Protein AF-A0A9W8GMB5-F1 (afdb_monomer_lite)

Organism: NCBI:txid1052879

Structure (mmCIF, N/CA/C/O backbone):
data_AF-A0A9W8GMB5-F1
#
_entry.id   AF-A0A9W8GMB5-F1
#
loop_
_atom_site.group_PDB
_atom_site.id
_atom_site.type_symbol
_atom_site.label_atom_id
_atom_site.label_alt_id
_atom_site.label_comp_id
_atom_site.label_asym_id
_atom_site.label_entity_id
_atom_site.label_seq_id
_atom_site.pdbx_PDB_ins_code
_atom_site.Cartn_x
_atom_site.Cartn_y
_atom_site.Cartn_z
_atom_site.occupancy
_atom_site.B_iso_or_equiv
_atom_site.auth_seq_id
_atom_site.auth_comp_id
_atom_site.auth_asym_id
_atom_site.auth_atom_id
_atom_site.pdbx_PDB_model_num
ATOM 1 N N . ARG A 1 1 ? 11.362 -24.900 -1.972 1.00 42.19 1 ARG A N 1
ATOM 2 C CA . ARG A 1 1 ? 11.125 -23.440 -2.061 1.00 42.19 1 ARG A CA 1
ATOM 3 C C . ARG A 1 1 ? 10.690 -23.141 -3.484 1.00 42.19 1 ARG A C 1
ATOM 5 O O . ARG A 1 1 ? 11.523 -23.221 -4.375 1.00 42.19 1 ARG A O 1
ATOM 12 N N . THR A 1 2 ? 9.409 -22.892 -3.719 1.00 46.19 2 THR A N 1
ATOM 13 C CA . THR A 1 2 ? 8.937 -22.374 -5.008 1.00 46.19 2 THR A CA 1
ATOM 14 C C . THR A 1 2 ? 9.471 -20.951 -5.127 1.00 46.19 2 THR A C 1
ATOM 16 O O . THR A 1 2 ? 9.285 -20.156 -4.207 1.00 46.19 2 THR A O 1
ATOM 19 N N . SER A 1 3 ? 10.231 -20.651 -6.178 1.00 58.41 3 SER A N 1
ATOM 20 C CA . SER A 1 3 ? 10.704 -19.286 -6.412 1.00 58.41 3 SER A CA 1
ATOM 21 C C . SER A 1 3 ? 9.488 -18.401 -6.682 1.00 58.41 3 SER A C 1
ATOM 23 O O . SER A 1 3 ? 8.784 -18.632 -7.658 1.00 58.41 3 SER A O 1
ATOM 25 N N . ALA A 1 4 ? 9.227 -17.421 -5.815 1.00 83.06 4 ALA A N 1
ATOM 26 C CA . ALA A 1 4 ? 8.168 -16.427 -6.019 1.00 83.06 4 ALA A CA 1
ATOM 27 C C . ALA A 1 4 ? 8.549 -15.366 -7.073 1.00 83.06 4 ALA A C 1
ATOM 29 O O . ALA A 1 4 ? 7.726 -14.537 -7.446 1.00 83.06 4 ALA A O 1
ATOM 30 N N . LEU A 1 5 ? 9.800 -15.384 -7.548 1.00 92.75 5 LEU A N 1
ATOM 31 C CA . LEU A 1 5 ? 10.292 -14.464 -8.563 1.00 92.75 5 LEU A CA 1
ATOM 32 C C . LEU A 1 5 ? 9.797 -14.880 -9.951 1.00 92.75 5 LEU A C 1
ATOM 34 O O . LEU A 1 5 ? 10.099 -15.980 -10.418 1.00 92.75 5 LEU A O 1
ATOM 38 N N . ILE A 1 6 ? 9.108 -13.962 -10.623 1.00 94.62 6 ILE A N 1
ATOM 39 C CA . ILE A 1 6 ? 8.650 -14.106 -12.005 1.00 94.62 6 ILE A CA 1
ATOM 40 C C . ILE A 1 6 ? 9.376 -13.056 -12.843 1.00 94.62 6 ILE A C 1
ATOM 42 O O . ILE A 1 6 ? 9.345 -11.869 -12.527 1.00 94.62 6 ILE A O 1
ATOM 46 N N . VAL A 1 7 ? 10.040 -13.492 -13.914 1.00 94.75 7 VAL A N 1
ATOM 47 C CA . VAL A 1 7 ? 10.834 -12.622 -14.792 1.00 94.75 7 VAL A CA 1
ATOM 48 C C . VAL A 1 7 ? 10.324 -12.734 -16.222 1.00 94.75 7 VAL A C 1
ATOM 50 O O . VAL A 1 7 ? 9.969 -13.813 -16.689 1.00 94.75 7 VAL A O 1
ATOM 53 N N . GLY A 1 8 ? 10.328 -11.607 -16.932 1.00 94.19 8 GLY A N 1
ATOM 54 C CA . GLY A 1 8 ? 9.895 -11.514 -18.323 1.00 94.19 8 GLY A CA 1
ATOM 55 C C . GLY A 1 8 ? 8.438 -11.075 -18.446 1.00 94.19 8 GLY A C 1
ATOM 56 O O . GLY A 1 8 ? 7.542 -11.633 -17.817 1.00 94.19 8 GLY A O 1
ATOM 57 N N . ARG A 1 9 ? 8.197 -10.072 -19.301 1.00 92.00 9 ARG A N 1
ATOM 58 C CA . ARG A 1 9 ? 6.894 -9.400 -19.453 1.00 92.00 9 ARG A CA 1
ATOM 59 C C . ARG A 1 9 ? 5.724 -10.378 -19.599 1.00 92.00 9 ARG A C 1
ATOM 61 O O . ARG A 1 9 ? 4.731 -10.227 -18.899 1.00 92.00 9 ARG A O 1
ATOM 68 N N . ASN A 1 10 ? 5.837 -11.362 -20.490 1.00 95.69 10 ASN A N 1
ATOM 69 C CA . ASN A 1 10 ? 4.731 -12.281 -20.777 1.00 95.69 10 ASN A CA 1
ATOM 70 C C . ASN A 1 10 ? 4.393 -13.163 -19.569 1.00 95.69 10 ASN A C 1
ATOM 72 O O . ASN A 1 10 ? 3.220 -13.308 -19.240 1.00 95.69 10 ASN A O 1
ATOM 76 N N . ALA A 1 11 ? 5.409 -13.690 -18.879 1.00 95.88 11 ALA A N 1
ATOM 77 C CA . ALA A 1 11 ? 5.214 -14.499 -17.680 1.00 95.88 11 ALA A CA 1
ATOM 78 C C . ALA A 1 11 ? 4.607 -13.674 -16.535 1.00 95.88 11 ALA A C 1
ATOM 80 O O . ALA A 1 11 ? 3.704 -14.147 -15.851 1.00 95.88 11 ALA A O 1
ATOM 81 N N . ILE A 1 12 ? 5.049 -12.421 -16.371 1.00 95.94 12 ILE A N 1
ATOM 82 C CA . ILE A 1 12 ? 4.504 -11.490 -15.372 1.00 95.94 12 ILE A CA 1
ATOM 83 C C . ILE A 1 12 ? 3.023 -11.207 -15.648 1.00 95.94 12 ILE A C 1
ATOM 85 O O . ILE A 1 12 ? 2.191 -11.371 -14.761 1.00 95.94 12 ILE A O 1
ATOM 89 N N . VAL A 1 13 ? 2.672 -10.827 -16.882 1.00 95.00 13 VAL A N 1
ATOM 90 C CA . VAL A 1 13 ? 1.275 -10.550 -17.262 1.00 95.00 13 VAL A CA 1
ATOM 91 C C . VAL A 1 13 ? 0.407 -11.794 -17.086 1.00 95.00 13 VAL A C 1
ATOM 93 O O . VAL A 1 13 ? -0.692 -11.704 -16.541 1.00 95.00 13 VAL A O 1
ATOM 96 N N . GLN A 1 14 ? 0.901 -12.966 -17.488 1.00 96.00 14 GLN A N 1
ATOM 97 C CA . GLN A 1 14 ? 0.185 -14.225 -17.304 1.00 96.00 14 GLN A CA 1
ATOM 98 C C . GLN A 1 14 ? -0.057 -14.533 -15.821 1.00 96.00 14 GLN A C 1
ATOM 100 O O . GLN A 1 14 ? -1.161 -14.917 -15.456 1.00 96.00 14 GLN A O 1
ATOM 105 N N . ALA A 1 15 ? 0.937 -14.335 -14.957 1.00 94.31 15 ALA A N 1
ATOM 106 C CA . ALA A 1 15 ? 0.777 -14.572 -13.528 1.00 94.31 15 ALA A CA 1
ATOM 107 C C . ALA A 1 15 ? -0.214 -13.590 -12.884 1.00 94.31 15 ALA A C 1
ATOM 109 O O . ALA A 1 15 ? -1.086 -14.010 -12.131 1.00 94.31 15 ALA A O 1
ATOM 110 N N . ILE A 1 16 ? -0.133 -12.296 -13.215 1.00 94.19 16 ILE A N 1
ATOM 111 C CA . ILE A 1 16 ? -1.052 -11.275 -12.686 1.00 94.19 16 ILE A CA 1
ATOM 112 C C . ILE A 1 16 ? -2.491 -11.544 -13.139 1.00 94.19 16 ILE A C 1
ATOM 114 O O . ILE A 1 16 ? -3.415 -11.421 -12.344 1.00 94.19 16 ILE A O 1
ATOM 118 N N . THR A 1 17 ? -2.693 -11.942 -14.397 1.00 95.44 17 THR A N 1
ATOM 119 C CA . THR A 1 17 ? -4.035 -12.235 -14.937 1.00 95.44 17 THR A CA 1
ATOM 120 C C . THR A 1 17 ? -4.666 -13.508 -14.369 1.00 95.44 17 THR A C 1
ATOM 122 O O . THR A 1 17 ? -5.870 -13.693 -14.515 1.00 95.4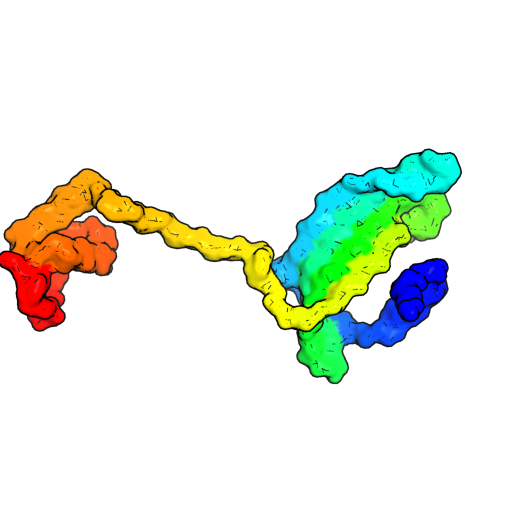4 17 THR A O 1
ATOM 125 N N . GLN A 1 18 ? -3.886 -14.368 -13.707 1.00 94.88 18 GLN A N 1
ATOM 126 C CA . GLN A 1 18 ? -4.390 -15.534 -12.975 1.00 94.88 18 GLN A CA 1
ATOM 127 C C . GLN A 1 18 ? -4.830 -15.211 -11.540 1.00 94.88 18 GLN A C 1
ATOM 129 O O . GLN A 1 18 ? -5.470 -16.052 -10.909 1.00 94.88 18 GLN A O 1
ATOM 134 N N . LEU A 1 19 ? -4.489 -14.032 -11.008 1.00 93.31 19 LEU A N 1
ATOM 135 C CA . LEU A 1 19 ? -4.941 -13.618 -9.681 1.00 93.31 19 LEU A CA 1
ATOM 136 C C . LEU A 1 19 ? -6.460 -13.361 -9.681 1.00 93.31 19 LEU A C 1
ATOM 138 O O . LEU A 1 19 ? -7.017 -12.973 -10.714 1.00 93.31 19 LEU A O 1
ATOM 142 N N . PRO A 1 20 ? -7.144 -13.544 -8.534 1.00 95.56 20 PRO A N 1
ATOM 143 C CA . PRO A 1 20 ? -8.549 -13.180 -8.397 1.00 95.56 20 PRO A CA 1
ATOM 144 C C . PRO A 1 20 ? -8.808 -11.722 -8.787 1.00 95.56 20 PRO A C 1
ATOM 146 O O . PRO A 1 20 ? -7.965 -10.846 -8.597 1.00 95.56 20 PRO A O 1
ATOM 149 N N . ALA A 1 21 ? -10.003 -11.449 -9.313 1.00 96.25 21 ALA A N 1
ATOM 150 C CA . ALA A 1 21 ? -10.415 -10.080 -9.593 1.00 96.25 21 ALA A CA 1
ATOM 151 C C . ALA A 1 21 ? -10.512 -9.277 -8.285 1.00 96.25 21 ALA A C 1
ATOM 153 O O . ALA A 1 21 ? -11.115 -9.737 -7.316 1.00 96.25 21 ALA A O 1
ATOM 154 N N . THR A 1 22 ? -9.964 -8.062 -8.284 1.00 96.94 22 THR A N 1
ATOM 155 C CA . THR A 1 22 ? -9.913 -7.191 -7.099 1.00 96.94 22 THR A CA 1
ATOM 156 C C . THR A 1 22 ? -10.553 -5.834 -7.370 1.00 96.94 22 THR A C 1
ATOM 158 O O . THR A 1 22 ? -10.377 -5.281 -8.457 1.00 96.94 22 THR A O 1
ATOM 161 N N . GLN A 1 23 ? -11.189 -5.240 -6.365 1.00 97.38 23 GLN A N 1
ATOM 162 C CA . GLN A 1 23 ? -11.655 -3.857 -6.375 1.00 97.38 23 GLN A CA 1
ATOM 163 C C . GLN A 1 23 ? -10.961 -3.071 -5.259 1.00 97.38 23 GLN A C 1
ATOM 165 O O . GLN A 1 23 ? -11.092 -3.384 -4.079 1.00 97.38 23 GLN A O 1
ATOM 170 N N . HIS A 1 24 ? -10.210 -2.042 -5.644 1.00 97.06 24 HIS A N 1
ATOM 171 C CA . HIS A 1 24 ? -9.515 -1.161 -4.708 1.00 97.06 24 HIS A CA 1
ATOM 172 C C . HIS A 1 24 ? -10.392 0.070 -4.417 1.00 97.06 24 HIS A C 1
ATOM 174 O O . HIS A 1 24 ? -10.944 0.637 -5.367 1.00 97.06 24 HIS A O 1
ATOM 180 N N . PRO A 1 25 ? -10.517 0.519 -3.156 1.00 95.81 25 PRO A N 1
ATOM 181 C CA . PRO A 1 25 ? -11.366 1.649 -2.776 1.00 95.81 25 PRO A CA 1
ATOM 182 C C . PRO A 1 25 ? -10.689 2.998 -3.076 1.00 95.81 25 PRO A C 1
ATOM 184 O O . PRO A 1 25 ? -10.504 3.824 -2.192 1.00 95.81 25 PRO A O 1
ATOM 187 N N . VAL A 1 26 ? -10.298 3.237 -4.331 1.00 94.50 26 VAL A N 1
ATOM 188 C CA . VAL A 1 26 ? -9.497 4.409 -4.753 1.00 94.50 26 VAL A CA 1
ATOM 189 C C . VAL A 1 26 ? -10.186 5.762 -4.532 1.00 94.50 26 VAL A C 1
ATOM 191 O O . VAL A 1 26 ? -9.543 6.802 -4.627 1.00 94.50 26 VAL A O 1
ATOM 194 N N . GLN A 1 27 ? -11.489 5.762 -4.249 1.00 94.25 27 GLN A N 1
ATOM 195 C CA . GLN A 1 27 ? -12.255 6.955 -3.882 1.00 94.25 27 GLN A CA 1
ATOM 196 C C . GLN A 1 27 ? -12.037 7.369 -2.417 1.00 94.25 27 GLN A C 1
ATOM 198 O O . GLN A 1 27 ? -12.352 8.499 -2.057 1.00 94.25 27 GLN A O 1
ATOM 203 N N . ASP A 1 28 ? -11.509 6.471 -1.584 1.00 93.00 28 ASP A N 1
ATOM 204 C CA . ASP A 1 28 ? -11.252 6.685 -0.163 1.00 93.00 28 ASP A CA 1
ATOM 205 C C . ASP A 1 28 ? -9.741 6.662 0.099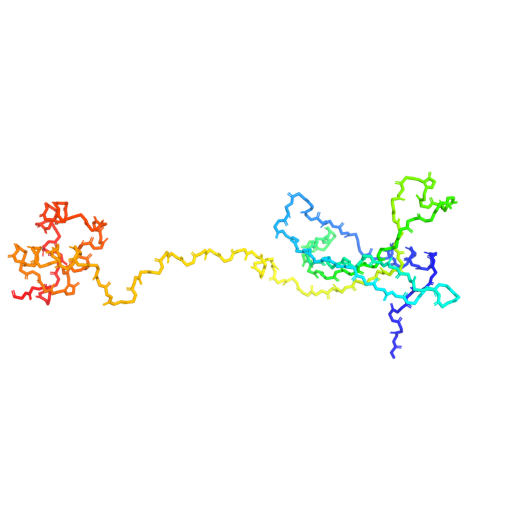 1.00 93.00 28 ASP A C 1
ATOM 207 O O . ASP A 1 28 ? -9.128 5.619 0.336 1.00 93.00 28 ASP A O 1
ATOM 211 N N . ALA A 1 29 ? -9.128 7.845 0.038 1.00 90.94 29 ALA A N 1
ATOM 212 C CA . ALA A 1 29 ? -7.688 8.001 0.219 1.00 90.94 29 ALA A CA 1
ATOM 213 C C . ALA A 1 29 ? -7.203 7.559 1.610 1.00 90.94 29 ALA A C 1
ATOM 215 O O . ALA A 1 29 ? -6.038 7.202 1.751 1.00 90.94 29 ALA A O 1
ATOM 216 N N . GLN A 1 30 ? -8.074 7.534 2.627 1.00 91.38 30 GLN A N 1
ATOM 217 C CA . GLN A 1 30 ? -7.697 7.126 3.984 1.00 91.38 30 GLN A CA 1
ATOM 218 C C . GLN A 1 30 ? -7.351 5.634 4.072 1.00 91.38 30 GLN A C 1
ATOM 220 O O . GLN A 1 30 ? -6.649 5.216 4.992 1.00 91.38 30 GLN A O 1
ATOM 225 N N . ARG A 1 31 ? -7.797 4.831 3.100 1.00 93.62 31 ARG A N 1
ATOM 226 C CA . ARG A 1 31 ? -7.531 3.387 3.025 1.00 93.62 31 ARG A CA 1
ATOM 227 C C . ARG A 1 31 ? -6.172 3.035 2.438 1.00 93.62 31 ARG A C 1
ATOM 229 O O . ARG A 1 31 ? -5.857 1.852 2.321 1.00 93.62 31 ARG A O 1
ATOM 236 N N . PHE A 1 32 ? -5.373 4.037 2.088 1.00 95.56 32 PHE A N 1
ATOM 237 C CA . PHE A 1 32 ? -4.028 3.845 1.578 1.00 95.56 32 PHE A CA 1
ATOM 238 C C . PHE A 1 32 ? -3.022 4.656 2.388 1.00 95.56 32 PHE A C 1
ATOM 240 O O . PHE A 1 32 ? -3.291 5.788 2.781 1.00 95.56 32 PHE A O 1
ATOM 247 N N . SER A 1 33 ? -1.840 4.082 2.583 1.00 95.69 33 SER A N 1
ATOM 248 C CA . SER A 1 33 ? -0.643 4.809 2.996 1.00 95.69 33 SER A CA 1
ATOM 249 C C . SER A 1 33 ? 0.423 4.654 1.921 1.00 95.69 33 SER A C 1
ATOM 251 O O . SER A 1 33 ? 0.559 3.580 1.325 1.00 95.69 33 SER A O 1
ATOM 253 N N . PHE A 1 34 ? 1.159 5.730 1.667 1.00 95.75 34 PHE A N 1
ATOM 254 C CA . PHE A 1 34 ? 2.176 5.796 0.628 1.00 95.75 34 PHE A CA 1
ATOM 255 C C . PHE A 1 34 ? 3.487 6.290 1.218 1.00 95.75 34 PHE A C 1
ATOM 257 O O . PHE A 1 34 ? 3.532 7.373 1.797 1.00 95.75 34 PHE A O 1
ATOM 264 N N . ASP A 1 35 ? 4.556 5.547 0.962 1.00 96.81 35 ASP A N 1
ATOM 265 C CA . ASP A 1 35 ? 5.923 5.987 1.208 1.00 96.81 35 ASP A CA 1
ATOM 266 C C . ASP A 1 35 ? 6.683 5.991 -0.114 1.00 96.81 35 ASP A C 1
ATOM 268 O O . ASP A 1 35 ? 6.573 5.059 -0.916 1.00 96.81 35 ASP A O 1
ATOM 272 N N . ALA A 1 36 ? 7.454 7.047 -0.362 1.00 97.12 36 ALA A N 1
ATOM 273 C CA . ALA A 1 36 ? 8.229 7.166 -1.586 1.00 97.12 36 ALA A CA 1
ATOM 274 C C . ALA A 1 36 ? 9.599 7.788 -1.327 1.00 97.12 36 ALA A C 1
ATOM 276 O O . ALA A 1 36 ? 9.721 8.800 -0.639 1.00 97.12 36 ALA A O 1
ATOM 277 N N . TRP A 1 37 ? 10.633 7.196 -1.917 1.00 97.75 37 TRP A N 1
ATOM 278 C CA . TRP A 1 37 ? 11.996 7.719 -1.869 1.00 97.75 37 TRP A CA 1
ATOM 279 C C . TRP A 1 37 ? 12.766 7.346 -3.134 1.00 97.75 37 TRP A C 1
ATOM 281 O O . TRP A 1 37 ? 12.359 6.477 -3.904 1.00 97.75 37 TRP A O 1
ATOM 291 N N . GLN A 1 38 ? 13.891 8.016 -3.369 1.00 96.75 38 GLN A N 1
ATOM 292 C CA . GLN A 1 38 ? 14.793 7.683 -4.468 1.00 96.75 38 GLN A CA 1
ATOM 293 C C . GLN A 1 38 ? 15.880 6.723 -3.989 1.00 96.75 38 GLN A C 1
ATOM 295 O O . GLN A 1 38 ? 16.395 6.860 -2.879 1.00 96.75 38 GLN A O 1
ATOM 300 N N . ALA A 1 39 ? 16.245 5.767 -4.835 1.00 94.75 39 ALA A N 1
ATOM 301 C CA . ALA A 1 39 ? 17.356 4.857 -4.598 1.00 94.75 39 ALA A CA 1
ATOM 302 C C . ALA A 1 39 ? 18.170 4.670 -5.881 1.00 94.75 39 ALA A C 1
ATOM 304 O O . ALA A 1 39 ? 17.626 4.721 -6.986 1.00 94.75 39 ALA A O 1
ATOM 305 N N . GLU A 1 40 ? 19.468 4.423 -5.738 1.00 93.69 40 GLU A N 1
ATOM 306 C CA . GLU A 1 40 ? 20.303 3.957 -6.842 1.00 93.69 40 GLU A CA 1
ATOM 307 C C . GLU A 1 40 ? 20.328 2.430 -6.848 1.00 93.69 40 GLU A C 1
ATOM 309 O O . GLU A 1 40 ? 20.610 1.792 -5.833 1.00 93.69 40 GLU A O 1
ATOM 314 N N . VAL A 1 41 ? 20.028 1.838 -8.000 1.00 88.12 41 VAL A N 1
ATOM 315 C CA . VAL A 1 41 ? 20.129 0.395 -8.226 1.00 88.12 41 VAL A CA 1
ATOM 316 C C . VAL A 1 41 ? 21.159 0.109 -9.318 1.00 88.12 41 VAL A C 1
ATOM 318 O O . VAL A 1 41 ? 21.405 0.967 -10.170 1.00 88.12 41 VAL A O 1
ATOM 321 N N . PRO A 1 42 ? 21.769 -1.089 -9.340 1.00 86.94 42 PRO A N 1
ATOM 322 C CA . PRO A 1 42 ? 22.642 -1.480 -10.440 1.00 86.94 42 PRO A CA 1
ATOM 323 C C . PRO A 1 42 ? 21.885 -1.424 -11.774 1.00 86.94 42 PRO A C 1
ATOM 325 O O . PRO A 1 42 ? 20.905 -2.144 -11.968 1.00 86.94 42 PRO A O 1
ATOM 328 N N . GLY A 1 43 ? 22.324 -0.558 -12.685 1.00 81.50 43 GLY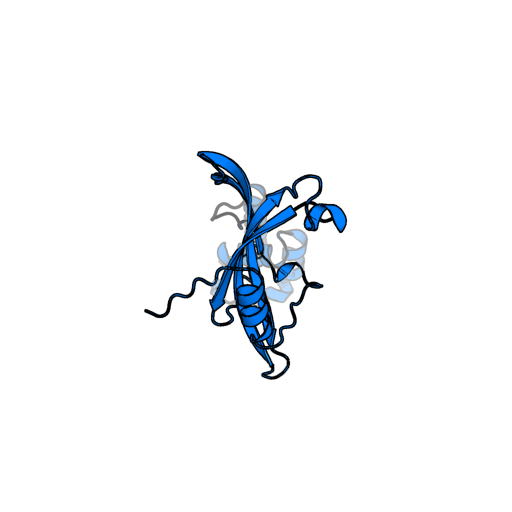 A N 1
ATOM 329 C CA . GLY A 1 43 ? 21.792 -0.478 -14.041 1.00 81.50 43 GLY A CA 1
ATOM 330 C C . GLY A 1 43 ? 22.611 -1.297 -15.039 1.00 81.50 43 GLY A C 1
ATOM 331 O O . GLY A 1 43 ? 23.480 -2.101 -14.687 1.00 81.50 43 GLY A O 1
ATOM 332 N N . ALA A 1 44 ? 22.319 -1.104 -16.325 1.00 79.56 44 ALA A N 1
ATOM 333 C CA . ALA A 1 44 ? 23.028 -1.793 -17.396 1.00 79.56 44 ALA A CA 1
ATOM 334 C C . ALA A 1 44 ? 24.502 -1.360 -17.449 1.00 79.56 44 ALA A C 1
ATOM 336 O O . ALA A 1 44 ? 24.829 -0.189 -17.269 1.00 79.56 44 ALA A O 1
ATOM 337 N N . HIS A 1 45 ? 25.393 -2.315 -17.725 1.00 82.75 45 HIS A N 1
ATOM 338 C CA . HIS A 1 45 ? 26.829 -2.063 -17.907 1.00 82.75 45 HIS A CA 1
ATOM 339 C C . HIS A 1 45 ? 27.521 -1.374 -16.715 1.00 82.75 45 HIS A C 1
ATOM 341 O O . HIS A 1 45 ? 28.527 -0.694 -16.895 1.00 82.75 45 HIS A O 1
ATOM 347 N N . GLY A 1 46 ? 26.998 -1.555 -15.497 1.00 81.88 46 GLY A N 1
ATOM 348 C CA . GLY A 1 46 ? 27.580 -0.979 -14.282 1.00 81.88 46 GLY A CA 1
ATOM 349 C C . GLY A 1 46 ? 27.282 0.508 -14.081 1.00 81.88 46 GLY A C 1
ATOM 350 O O . GLY A 1 46 ? 27.810 1.100 -13.145 1.00 81.88 46 GLY A O 1
ATOM 351 N N . VAL A 1 47 ? 26.433 1.109 -14.919 1.00 85.25 47 VAL A N 1
ATOM 352 C CA . VAL A 1 47 ? 25.945 2.476 -14.714 1.00 85.25 47 VAL A CA 1
ATOM 353 C C . VAL A 1 47 ? 24.819 2.434 -13.675 1.00 85.25 47 VAL A C 1
ATOM 355 O O . VAL A 1 47 ? 23.849 1.707 -13.895 1.00 85.25 47 VAL A O 1
ATOM 358 N N . PRO A 1 48 ? 24.912 3.165 -12.551 1.00 88.56 48 PRO A N 1
ATOM 359 C CA . PRO A 1 48 ? 23.821 3.252 -11.586 1.00 88.56 48 PRO A CA 1
ATOM 360 C C . PRO A 1 48 ? 22.556 3.814 -12.240 1.00 88.56 48 PRO A C 1
ATOM 362 O O . PRO A 1 48 ? 22.613 4.761 -13.025 1.00 88.56 48 PRO A O 1
ATOM 365 N N . LEU A 1 49 ? 21.408 3.228 -11.916 1.00 89.50 49 LEU A N 1
ATOM 366 C CA . LEU A 1 49 ? 20.101 3.718 -12.326 1.00 89.50 49 LEU A CA 1
ATOM 367 C C . LEU A 1 49 ? 19.387 4.287 -11.103 1.00 89.50 49 LEU A C 1
ATOM 369 O O . LEU A 1 49 ? 19.125 3.564 -10.143 1.00 89.50 49 LEU A O 1
ATOM 373 N N . THR A 1 50 ? 19.027 5.565 -11.154 1.00 93.81 50 THR A N 1
ATOM 374 C CA . THR A 1 50 ? 18.143 6.161 -10.151 1.00 93.81 50 THR A CA 1
ATOM 375 C C . THR A 1 50 ? 16.710 5.696 -10.394 1.00 93.81 50 THR A C 1
ATOM 377 O O . THR A 1 50 ? 16.159 5.877 -11.483 1.00 93.81 50 THR A O 1
ATOM 380 N N . VAL A 1 51 ? 16.097 5.114 -9.370 1.00 96.06 51 VAL A N 1
ATOM 381 C CA . VAL A 1 51 ? 14.693 4.696 -9.361 1.00 96.06 51 VAL A CA 1
ATOM 382 C C . VAL A 1 51 ? 13.941 5.398 -8.239 1.00 96.06 51 VAL A C 1
ATOM 384 O O . VAL A 1 51 ? 14.513 5.719 -7.197 1.00 96.06 51 VAL A O 1
ATOM 387 N N . ALA A 1 52 ? 12.643 5.610 -8.433 1.00 97.38 52 ALA A N 1
ATOM 388 C CA . ALA A 1 52 ? 11.736 5.924 -7.339 1.00 97.38 52 ALA A CA 1
ATOM 389 C C . ALA A 1 52 ? 11.192 4.609 -6.774 1.00 97.38 52 ALA A C 1
ATOM 391 O O . ALA A 1 52 ? 10.591 3.816 -7.503 1.00 97.38 52 ALA A O 1
ATOM 392 N N . ILE A 1 53 ? 11.406 4.372 -5.485 1.00 97.75 53 ILE A N 1
ATOM 393 C CA . ILE A 1 53 ? 10.757 3.294 -4.750 1.00 97.75 53 ILE A CA 1
ATOM 394 C C . ILE A 1 53 ? 9.443 3.840 -4.208 1.00 97.75 53 ILE A C 1
ATOM 396 O O . ILE A 1 53 ? 9.439 4.869 -3.539 1.00 97.75 53 ILE A O 1
ATOM 400 N N . LEU A 1 54 ? 8.344 3.163 -4.525 1.00 98.12 54 LEU A N 1
ATOM 401 C CA . LEU A 1 54 ? 7.003 3.471 -4.047 1.00 98.12 54 LEU A CA 1
ATOM 402 C C . LEU A 1 54 ? 6.486 2.273 -3.258 1.00 98.12 54 LEU A C 1
ATOM 404 O O . LEU A 1 54 ? 6.340 1.186 -3.816 1.00 98.12 54 LEU A O 1
ATOM 408 N N . VAL A 1 55 ? 6.187 2.481 -1.983 1.00 98.06 55 VAL A N 1
ATOM 409 C CA . VAL A 1 55 ? 5.535 1.506 -1.111 1.00 98.06 55 VAL A CA 1
ATOM 410 C C . VAL A 1 55 ? 4.095 1.943 -0.908 1.00 98.06 55 VAL A C 1
ATOM 412 O O . VAL A 1 55 ? 3.822 3.098 -0.591 1.00 98.06 55 VAL A O 1
ATOM 415 N N . ILE A 1 56 ? 3.175 1.011 -1.124 1.00 97.69 56 ILE A N 1
ATOM 416 C CA . ILE A 1 56 ? 1.740 1.217 -0.992 1.00 97.69 56 ILE A CA 1
ATOM 417 C C . ILE A 1 56 ? 1.222 0.208 0.019 1.00 97.69 56 ILE A C 1
ATOM 419 O O . ILE A 1 56 ? 1.269 -0.997 -0.228 1.00 97.69 56 ILE A O 1
ATOM 423 N N . HIS A 1 57 ? 0.689 0.703 1.124 1.00 97.12 57 HIS A N 1
ATOM 424 C CA . HIS A 1 57 ? -0.094 -0.083 2.065 1.00 97.12 57 HIS A CA 1
ATOM 425 C C . HIS A 1 57 ? -1.566 0.191 1.804 1.00 97.12 57 HIS A C 1
ATOM 427 O O . HIS A 1 57 ? -1.952 1.345 1.626 1.00 97.12 57 HIS A O 1
ATOM 433 N N . GLY A 1 58 ? -2.401 -0.839 1.792 1.00 96.69 58 GLY A N 1
ATOM 434 C CA . GLY A 1 58 ? -3.832 -0.621 1.643 1.00 96.69 58 GLY A CA 1
ATOM 435 C C . GLY A 1 58 ? -4.654 -1.889 1.718 1.00 96.69 58 GLY A C 1
ATOM 436 O O . GLY A 1 58 ? -4.251 -2.901 2.300 1.00 96.69 58 GLY A O 1
ATOM 437 N N . GLU A 1 59 ? -5.833 -1.818 1.118 1.00 96.94 59 GLU A N 1
ATOM 438 C CA . GLU A 1 59 ? -6.793 -2.909 1.059 1.00 96.94 59 GLU A CA 1
ATOM 439 C C . GLU A 1 59 ? -7.500 -2.975 -0.295 1.00 96.94 59 GLU A C 1
ATOM 441 O O . GLU A 1 59 ? -7.576 -1.997 -1.041 1.00 96.94 59 GLU A O 1
ATOM 446 N N . PHE A 1 60 ? -8.034 -4.149 -0.603 1.00 97.25 60 PHE A N 1
ATOM 447 C CA . PHE A 1 60 ? -8.949 -4.367 -1.714 1.00 97.25 60 PHE A CA 1
ATOM 448 C C . PHE A 1 60 ? -9.998 -5.407 -1.325 1.00 97.25 60 PHE A C 1
ATOM 450 O O . PHE A 1 60 ? -9.820 -6.173 -0.375 1.00 97.25 60 PHE A O 1
ATOM 457 N N . THR A 1 61 ? -11.091 -5.451 -2.078 1.00 97.38 61 THR A N 1
ATOM 458 C CA . THR A 1 61 ? -12.094 -6.511 -1.985 1.00 97.38 61 THR A CA 1
ATOM 459 C C . THR A 1 61 ? -11.973 -7.468 -3.163 1.00 97.38 61 THR A C 1
ATOM 461 O O . THR A 1 61 ? -11.653 -7.062 -4.281 1.00 97.38 61 THR A O 1
ATOM 464 N N . GLU A 1 62 ? -12.234 -8.749 -2.933 1.00 96.12 62 GLU A N 1
ATOM 465 C CA . GLU A 1 62 ? -12.431 -9.744 -3.989 1.00 96.12 62 GLU A CA 1
ATOM 466 C C . GLU A 1 62 ? -13.939 -9.926 -4.218 1.00 96.12 62 GLU A C 1
ATOM 468 O O . GLU A 1 62 ? -14.606 -10.552 -3.390 1.00 96.12 62 GLU A O 1
ATOM 473 N N . PRO A 1 63 ? -14.530 -9.407 -5.315 1.00 91.31 63 PRO A N 1
ATOM 474 C CA . PRO A 1 63 ? -15.988 -9.375 -5.478 1.00 91.31 63 PRO A CA 1
ATOM 475 C C . PRO A 1 63 ? -16.654 -10.755 -5.451 1.00 91.31 63 PRO A C 1
ATOM 477 O O . PRO A 1 63 ? -17.803 -10.881 -5.041 1.00 91.31 63 PRO A O 1
ATOM 480 N N . GLN A 1 64 ? -15.927 -11.791 -5.876 1.00 90.25 64 GLN A N 1
ATOM 481 C CA . GLN A 1 64 ? -16.419 -13.169 -5.916 1.00 90.25 64 GLN A CA 1
ATOM 482 C C . GLN A 1 64 ? -16.563 -13.783 -4.518 1.00 90.25 64 GLN A C 1
ATOM 484 O O . GLN A 1 64 ? -17.502 -14.538 -4.280 1.00 90.25 64 GLN A O 1
ATOM 489 N N . SER A 1 65 ? -15.641 -13.469 -3.605 1.00 91.50 65 SER A N 1
ATOM 490 C CA . SER A 1 65 ? -15.612 -14.013 -2.243 1.00 91.50 65 SER A CA 1
ATOM 491 C C . SER A 1 65 ? -16.168 -13.039 -1.201 1.00 91.50 65 SER A C 1
ATOM 493 O O . SER A 1 65 ? -16.351 -13.425 -0.051 1.00 91.50 65 SER A O 1
ATOM 495 N N . GLN A 1 66 ? -16.402 -11.778 -1.587 1.00 91.31 66 GLN A N 1
ATOM 496 C CA . GLN A 1 66 ? -16.716 -10.654 -0.695 1.00 91.31 66 GLN A CA 1
ATOM 497 C C . GLN A 1 66 ? -15.699 -10.481 0.445 1.00 91.31 66 GLN A C 1
ATOM 499 O O . GLN A 1 66 ? -16.008 -9.900 1.485 1.00 91.31 66 GLN A O 1
ATOM 504 N N . SER A 1 67 ? -14.475 -10.976 0.255 1.00 92.69 67 SER A N 1
ATOM 505 C CA . SER A 1 67 ? -13.414 -10.867 1.250 1.00 92.69 67 SER A CA 1
ATOM 506 C C . SER A 1 67 ? -12.670 -9.552 1.076 1.00 92.69 67 SER A C 1
ATOM 508 O O . SER A 1 67 ? -12.275 -9.206 -0.038 1.00 92.69 67 SER A O 1
ATOM 510 N N . THR A 1 68 ? -12.437 -8.848 2.182 1.00 95.81 68 THR A N 1
ATOM 511 C CA . THR A 1 68 ? -11.486 -7.732 2.230 1.00 95.81 68 THR A CA 1
ATOM 512 C C . THR A 1 68 ? -10.110 -8.273 2.593 1.00 95.81 68 THR A C 1
ATOM 514 O O . THR A 1 68 ? -9.968 -9.051 3.540 1.00 95.81 68 THR A O 1
ATOM 517 N N . ILE A 1 69 ? -9.091 -7.861 1.845 1.00 96.31 69 ILE A N 1
ATOM 518 C CA . ILE A 1 69 ? -7.703 -8.293 2.006 1.00 96.31 69 ILE A CA 1
ATOM 519 C C . ILE A 1 69 ? -6.833 -7.048 2.125 1.00 96.31 69 ILE A C 1
ATOM 521 O O . ILE A 1 69 ? -7.008 -6.090 1.374 1.00 96.31 69 ILE A O 1
ATOM 525 N N . SER A 1 70 ? -5.891 -7.059 3.068 1.00 97.44 70 SER A N 1
ATOM 526 C CA . SER A 1 70 ? -4.873 -6.014 3.141 1.00 97.44 70 SER A CA 1
ATOM 527 C C . SER A 1 70 ? -3.645 -6.417 2.332 1.00 97.44 70 SER A C 1
ATOM 529 O O . SER A 1 70 ? -3.275 -7.594 2.280 1.00 97.44 70 SER A O 1
ATOM 531 N N . PHE A 1 71 ? -2.982 -5.436 1.736 1.00 97.38 71 PHE A N 1
ATOM 532 C CA . PHE A 1 71 ? -1.786 -5.657 0.940 1.00 97.38 71 PHE A CA 1
ATOM 533 C C . PHE A 1 71 ? -0.710 -4.623 1.246 1.00 97.38 71 PHE A C 1
ATOM 535 O O . PHE A 1 71 ? -0.998 -3.506 1.677 1.00 97.38 71 PHE A O 1
ATOM 542 N N . ASP A 1 72 ? 0.522 -5.015 0.949 1.00 97.25 72 ASP A N 1
ATOM 543 C CA . ASP A 1 72 ? 1.670 -4.127 0.869 1.00 97.25 72 ASP A CA 1
ATOM 544 C C . ASP A 1 72 ? 2.307 -4.355 -0.511 1.00 97.25 72 ASP A C 1
ATOM 546 O O . ASP A 1 72 ? 2.668 -5.485 -0.854 1.00 97.25 72 ASP A O 1
ATOM 550 N N . ARG A 1 73 ? 2.378 -3.315 -1.348 1.00 97.75 73 ARG A N 1
ATOM 551 C CA . ARG A 1 73 ? 2.904 -3.399 -2.716 1.00 97.75 73 ARG A CA 1
ATOM 552 C C . ARG A 1 73 ? 4.049 -2.423 -2.911 1.00 97.75 73 ARG A C 1
ATOM 554 O O . ARG A 1 73 ? 3.907 -1.239 -2.627 1.00 97.75 73 ARG A O 1
ATOM 561 N N . VAL A 1 74 ? 5.172 -2.924 -3.407 1.00 98.06 74 VAL A N 1
ATOM 562 C CA . VAL A 1 74 ? 6.389 -2.143 -3.627 1.00 98.06 74 VAL A CA 1
ATOM 563 C C . VAL A 1 74 ? 6.707 -2.110 -5.111 1.00 98.06 74 VAL A C 1
ATOM 565 O O . VAL A 1 74 ? 6.957 -3.150 -5.721 1.00 98.06 74 VAL A O 1
ATOM 568 N N . PHE A 1 75 ? 6.752 -0.909 -5.675 1.00 97.75 75 PHE A N 1
ATOM 569 C CA . PHE A 1 75 ? 7.211 -0.668 -7.034 1.00 97.75 75 PHE A CA 1
ATOM 570 C C . PHE A 1 75 ? 8.585 -0.008 -7.026 1.00 97.75 75 PHE A C 1
ATOM 572 O O . PHE A 1 75 ? 8.823 0.932 -6.272 1.00 97.75 75 PHE A O 1
ATOM 579 N N . ALA A 1 76 ? 9.465 -0.450 -7.921 1.00 96.50 76 ALA A N 1
ATOM 580 C CA . ALA A 1 76 ? 10.609 0.349 -8.345 1.00 96.50 76 ALA A CA 1
ATOM 581 C C . ALA A 1 76 ? 10.303 0.926 -9.728 1.00 96.50 76 ALA A C 1
ATOM 583 O O . ALA A 1 76 ? 10.044 0.180 -10.679 1.00 96.50 76 ALA A O 1
ATOM 584 N N . LEU A 1 77 ? 10.312 2.251 -9.830 1.00 96.88 77 LEU A N 1
ATOM 585 C CA . LEU A 1 77 ? 9.977 2.997 -11.034 1.00 96.88 77 LEU A CA 1
ATOM 586 C C . LEU A 1 77 ? 11.243 3.627 -11.611 1.00 96.88 77 LEU A C 1
ATOM 588 O O . LEU A 1 77 ? 11.900 4.424 -10.945 1.00 96.88 77 LEU A O 1
ATOM 592 N N . ALA A 1 78 ? 11.562 3.297 -12.858 1.00 95.00 78 ALA A N 1
ATOM 593 C CA . ALA A 1 78 ? 12.623 3.953 -13.616 1.00 95.00 78 ALA A CA 1
ATOM 594 C C . ALA A 1 78 ? 12.016 4.952 -14.613 1.00 95.00 78 ALA A C 1
ATOM 596 O O . ALA A 1 78 ? 10.911 4.711 -15.109 1.00 95.00 78 ALA A O 1
ATOM 597 N N . PRO A 1 79 ? 12.705 6.055 -14.947 1.00 94.19 79 PRO A N 1
ATOM 598 C CA . PRO A 1 79 ? 12.239 6.970 -15.984 1.00 94.19 79 PRO A CA 1
ATOM 599 C C . PRO A 1 79 ? 12.109 6.249 -17.332 1.00 94.19 79 PRO A C 1
ATOM 601 O O . PRO A 1 79 ? 12.925 5.394 -17.684 1.00 94.19 79 PRO A O 1
ATOM 604 N N . ALA A 1 80 ? 11.076 6.590 -18.101 1.00 94.06 80 ALA A N 1
ATOM 605 C CA . ALA A 1 80 ? 10.917 6.059 -19.446 1.00 94.06 80 ALA A CA 1
ATOM 606 C C . ALA A 1 80 ? 12.024 6.616 -20.352 1.00 94.06 80 ALA A C 1
ATOM 608 O O . ALA A 1 80 ? 12.191 7.828 -20.483 1.00 94.06 80 ALA A O 1
ATOM 609 N N . LEU A 1 81 ? 12.779 5.727 -21.000 1.00 90.69 81 LEU A N 1
ATOM 610 C CA . LEU A 1 81 ? 13.825 6.145 -21.931 1.00 90.69 81 LEU A CA 1
ATOM 611 C C . LEU A 1 81 ? 13.207 6.742 -23.209 1.00 90.69 81 LEU A C 1
ATOM 613 O O . LEU A 1 81 ? 12.192 6.216 -23.689 1.00 90.69 81 LEU A O 1
ATOM 617 N N . PRO A 1 82 ? 13.817 7.782 -23.810 1.00 92.50 82 PRO A N 1
ATOM 618 C CA . PRO A 1 82 ? 13.398 8.293 -25.112 1.00 92.50 82 PRO A CA 1
ATOM 619 C C . PRO A 1 82 ? 13.325 7.178 -26.165 1.00 92.50 82 PRO A C 1
ATOM 621 O O . PRO A 1 82 ? 14.224 6.346 -26.262 1.00 92.50 82 PRO A O 1
ATOM 624 N N . GLY A 1 83 ? 12.235 7.138 -26.937 1.00 91.56 83 GLY A N 1
ATOM 625 C CA . GLY A 1 83 ? 12.004 6.108 -27.962 1.00 91.56 83 GLY A CA 1
ATOM 626 C C . GLY A 1 83 ? 11.585 4.728 -27.432 1.00 91.56 83 GLY A C 1
ATOM 627 O O . GLY A 1 83 ? 11.346 3.823 -28.227 1.00 91.56 83 GLY A O 1
ATOM 628 N N . SER A 1 84 ? 11.465 4.545 -26.111 1.00 92.00 84 SER A N 1
ATOM 629 C CA . SER A 1 84 ? 10.917 3.314 -25.531 1.00 92.00 84 SER A CA 1
ATOM 630 C C . SER A 1 84 ? 9.405 3.202 -25.744 1.00 92.00 84 SER A C 1
ATOM 632 O O . SER A 1 84 ? 8.707 4.204 -25.885 1.00 92.00 84 SER A O 1
ATOM 634 N N . ALA A 1 85 ? 8.871 1.978 -25.661 1.00 91.88 85 ALA A N 1
ATOM 635 C CA . ALA A 1 85 ? 7.428 1.741 -25.745 1.00 91.88 85 ALA A CA 1
ATOM 636 C C . ALA A 1 85 ? 6.623 2.526 -24.691 1.00 91.88 85 ALA A C 1
ATOM 638 O O . ALA A 1 85 ? 5.498 2.932 -24.961 1.00 91.88 85 ALA A O 1
ATOM 639 N N . ALA A 1 86 ? 7.198 2.751 -23.504 1.00 93.69 86 ALA A N 1
ATOM 640 C CA . ALA A 1 86 ? 6.578 3.557 -22.456 1.00 93.69 86 ALA A CA 1
ATOM 641 C C . ALA A 1 86 ? 6.501 5.038 -22.856 1.00 93.69 86 ALA A C 1
ATOM 643 O O . ALA A 1 86 ? 5.436 5.643 -22.749 1.00 93.69 86 ALA A O 1
ATOM 644 N N . ALA A 1 87 ? 7.585 5.591 -23.408 1.00 94.62 87 ALA A N 1
ATOM 645 C CA . ALA A 1 87 ? 7.595 6.958 -23.920 1.00 94.62 87 ALA A CA 1
ATOM 646 C C . ALA A 1 87 ? 6.614 7.141 -25.093 1.00 94.62 87 ALA A C 1
ATOM 648 O O . ALA A 1 87 ? 5.926 8.156 -25.162 1.00 94.62 87 ALA A O 1
ATOM 649 N N . SER A 1 88 ? 6.481 6.145 -25.978 1.00 95.81 88 SER A N 1
ATOM 650 C CA . SER A 1 88 ? 5.545 6.188 -27.113 1.00 95.81 88 SER A CA 1
ATOM 651 C C . SER A 1 88 ? 4.071 6.278 -26.708 1.00 95.81 88 SER A C 1
ATOM 653 O O . SER A 1 88 ? 3.269 6.778 -27.490 1.00 95.81 88 SER A O 1
ATOM 655 N N . ILE A 1 89 ? 3.710 5.814 -25.508 1.00 95.94 89 ILE A N 1
ATOM 656 C CA . ILE A 1 89 ? 2.345 5.924 -24.964 1.00 95.94 89 ILE A CA 1
ATOM 657 C C . ILE A 1 89 ? 2.196 7.081 -23.964 1.00 95.94 89 ILE A C 1
ATOM 659 O O . ILE A 1 89 ? 1.186 7.164 -23.271 1.00 95.94 89 ILE A O 1
ATOM 663 N N . GLY A 1 90 ? 3.204 7.953 -23.855 1.00 95.12 90 GLY A N 1
ATOM 664 C CA . GLY A 1 90 ? 3.204 9.082 -22.922 1.00 95.12 90 GLY A CA 1
ATOM 665 C C . GLY A 1 90 ? 3.416 8.700 -21.454 1.00 95.12 90 GLY A C 1
ATOM 666 O O . GLY A 1 90 ? 3.196 9.534 -20.580 1.00 95.12 90 GLY A O 1
ATOM 667 N N . SER A 1 91 ? 3.844 7.467 -21.156 1.00 94.94 91 SER A N 1
ATOM 668 C CA . SER A 1 91 ? 4.175 7.073 -19.784 1.00 94.94 91 SER A CA 1
ATOM 669 C C . SER A 1 91 ? 5.507 7.705 -19.365 1.00 94.94 91 SER A C 1
ATOM 671 O O . SER A 1 91 ? 6.508 7.506 -20.059 1.00 94.94 91 SER A O 1
ATOM 673 N N . PRO A 1 92 ? 5.572 8.412 -18.223 1.00 94.69 92 PRO A N 1
ATOM 674 C CA . PRO A 1 92 ? 6.809 9.030 -17.747 1.00 94.69 92 PRO A CA 1
ATOM 675 C C . PRO A 1 92 ? 7.794 8.013 -17.151 1.00 94.69 92 PRO A C 1
ATOM 677 O O . PRO A 1 92 ? 8.976 8.316 -16.986 1.00 94.69 92 PRO A O 1
ATOM 680 N N . CYS A 1 93 ? 7.331 6.806 -16.815 1.00 95.06 93 CYS A N 1
ATOM 681 C CA . CYS A 1 93 ? 8.129 5.786 -16.145 1.00 95.06 93 CYS A CA 1
ATOM 682 C C . CYS A 1 93 ? 7.803 4.363 -16.618 1.00 95.06 93 CYS A C 1
ATOM 684 O O . CYS A 1 93 ? 6.831 4.114 -17.340 1.00 95.06 93 CYS A O 1
ATOM 686 N N . VAL A 1 94 ? 8.646 3.422 -16.196 1.00 94.75 94 VAL A N 1
ATOM 687 C CA . VAL A 1 94 ? 8.455 1.977 -16.314 1.00 94.75 94 VAL A CA 1
ATOM 688 C C . VAL A 1 94 ? 8.604 1.321 -14.947 1.00 94.75 94 VAL A C 1
ATOM 690 O O . VAL A 1 94 ? 9.450 1.716 -14.146 1.00 94.75 94 VAL A O 1
ATOM 693 N N . ILE A 1 95 ? 7.803 0.287 -14.697 1.00 94.94 95 ILE A N 1
ATOM 694 C CA . ILE A 1 95 ? 7.953 -0.569 -13.519 1.00 94.94 95 ILE A CA 1
ATOM 695 C C . ILE A 1 95 ? 9.085 -1.557 -13.806 1.00 94.94 95 ILE A C 1
ATOM 697 O O . ILE A 1 95 ? 8.969 -2.378 -14.719 1.00 94.94 95 ILE A O 1
ATOM 701 N N . VAL A 1 96 ? 10.175 -1.473 -13.042 1.00 93.38 96 VAL A N 1
ATOM 702 C CA . VAL A 1 96 ? 11.316 -2.402 -13.147 1.00 93.38 96 VAL A CA 1
ATOM 703 C C . VAL A 1 96 ? 11.266 -3.511 -12.097 1.00 93.38 96 VAL A C 1
ATOM 705 O O . VAL A 1 96 ? 11.845 -4.572 -12.308 1.00 93.38 96 VAL A O 1
ATOM 708 N N . ASN A 1 97 ? 10.536 -3.293 -11.001 1.00 94.38 97 ASN A N 1
ATOM 709 C CA . ASN A 1 97 ? 10.224 -4.302 -9.991 1.00 94.38 97 ASN A CA 1
ATOM 710 C C . ASN A 1 97 ? 8.815 -4.070 -9.432 1.00 94.38 97 ASN A C 1
ATOM 712 O O . ASN A 1 97 ? 8.436 -2.922 -9.201 1.00 94.38 97 ASN A O 1
ATOM 716 N N . ASP A 1 98 ? 8.084 -5.155 -9.186 1.00 96.38 98 ASP A N 1
ATOM 717 C CA . ASP A 1 98 ? 6.770 -5.176 -8.537 1.00 96.38 98 ASP A CA 1
ATOM 718 C C . ASP A 1 98 ? 6.754 -6.325 -7.528 1.00 96.38 98 ASP A C 1
ATOM 720 O O . ASP A 1 98 ? 6.883 -7.492 -7.904 1.00 96.38 98 ASP A O 1
ATOM 724 N N . GLN A 1 99 ? 6.637 -5.991 -6.247 1.00 96.62 99 GLN A N 1
ATOM 725 C CA . GLN A 1 99 ? 6.501 -6.962 -5.171 1.00 96.62 99 GLN A CA 1
ATOM 726 C C . GLN A 1 99 ? 5.158 -6.756 -4.480 1.00 96.62 99 GLN A C 1
ATOM 728 O O . GLN A 1 99 ? 4.931 -5.712 -3.875 1.00 96.62 99 GLN A O 1
ATOM 733 N N . LEU A 1 100 ? 4.303 -7.777 -4.517 1.00 96.50 100 LEU A N 1
ATOM 734 C CA . LEU A 1 100 ? 3.016 -7.801 -3.829 1.00 96.50 100 LEU A CA 1
ATOM 735 C C . LEU A 1 100 ? 3.067 -8.765 -2.640 1.00 96.50 100 LEU A C 1
ATOM 737 O O . LEU A 1 100 ? 3.316 -9.958 -2.810 1.00 96.50 100 LEU A O 1
ATOM 741 N N . THR A 1 101 ? 2.762 -8.253 -1.453 1.00 96.19 101 THR A N 1
ATOM 742 C CA . THR A 1 101 ? 2.559 -9.038 -0.234 1.00 96.19 101 THR A CA 1
ATOM 743 C C . THR A 1 101 ? 1.090 -8.965 0.161 1.00 96.19 101 THR A C 1
ATOM 745 O O . THR A 1 101 ? 0.537 -7.877 0.309 1.00 96.19 101 THR A O 1
ATOM 748 N N . LEU A 1 102 ? 0.458 -10.123 0.354 1.00 95.56 102 LEU A N 1
ATOM 749 C CA . LEU A 1 102 ? -0.919 -10.224 0.838 1.00 95.56 102 LEU A CA 1
ATOM 750 C C . LEU A 1 102 ? -0.929 -10.617 2.312 1.00 95.56 102 LEU A C 1
ATOM 752 O O . LEU A 1 102 ? -0.160 -11.481 2.740 1.00 95.56 102 LEU A O 1
ATOM 756 N N . ARG A 1 103 ? -1.832 -10.016 3.083 1.00 94.12 103 ARG A N 1
ATOM 757 C CA . ARG A 1 103 ? -2.025 -10.323 4.501 1.00 94.12 103 ARG A CA 1
ATOM 758 C C . ARG A 1 103 ? -3.500 -10.288 4.876 1.00 94.12 103 ARG A C 1
ATOM 760 O O . ARG A 1 103 ? -4.338 -9.708 4.186 1.00 94.12 103 ARG A O 1
ATOM 767 N N . ARG A 1 104 ? -3.817 -10.915 6.011 1.00 94.19 104 ARG A N 1
ATOM 768 C CA . ARG A 1 104 ? -5.155 -10.824 6.605 1.00 94.19 104 ARG A CA 1
ATOM 769 C C . ARG A 1 104 ? -5.518 -9.349 6.795 1.00 94.19 104 ARG A C 1
ATOM 771 O O . ARG A 1 104 ? -4.675 -8.558 7.223 1.00 94.19 104 ARG A O 1
ATOM 778 N N . TYR A 1 105 ? -6.767 -9.013 6.485 1.00 94.69 105 TYR A N 1
ATOM 779 C CA . TYR A 1 105 ? -7.295 -7.679 6.730 1.00 94.69 105 TYR A CA 1
ATOM 780 C C . TYR A 1 105 ? -7.123 -7.280 8.198 1.00 94.69 105 TYR A C 1
ATOM 782 O O . TYR A 1 105 ? -7.473 -8.048 9.095 1.00 94.69 105 TYR A O 1
ATOM 790 N N . ASN A 1 106 ? -6.574 -6.086 8.421 1.00 88.38 106 ASN A N 1
ATOM 791 C CA . ASN A 1 106 ? -6.332 -5.538 9.760 1.00 88.38 106 ASN A CA 1
ATOM 792 C C . ASN A 1 106 ? -6.795 -4.074 9.897 1.00 88.38 106 ASN A C 1
ATOM 794 O O . ASN A 1 106 ? -6.378 -3.372 10.814 1.00 88.38 106 ASN A O 1
ATOM 798 N N . GLY A 1 107 ? -7.627 -3.602 8.963 1.00 89.38 107 GLY A N 1
ATOM 799 C CA . GLY A 1 107 ? -8.022 -2.197 8.874 1.00 89.38 107 GLY A CA 1
ATOM 800 C C . GLY A 1 107 ? -6.897 -1.259 8.429 1.00 89.38 107 GLY A C 1
ATOM 801 O O . GLY A 1 107 ? -5.784 -1.685 8.115 1.00 89.38 107 GLY A O 1
ATOM 802 N N . PHE A 1 108 ? -7.224 0.035 8.416 1.00 87.19 108 PHE A N 1
ATOM 803 C CA . PHE A 1 108 ? -6.354 1.134 7.977 1.00 87.19 108 PHE A CA 1
ATOM 804 C C . PHE A 1 108 ? -6.057 2.154 9.091 1.00 87.19 108 PHE A C 1
ATOM 806 O O . PHE A 1 108 ? -5.361 3.141 8.879 1.00 87.19 108 PHE A O 1
ATOM 813 N N . HIS A 1 109 ? -6.545 1.909 10.313 1.00 84.06 109 HIS A N 1
ATOM 814 C CA . HIS A 1 109 ? -6.390 2.834 11.441 1.00 84.06 109 HIS A CA 1
ATOM 815 C C . HIS A 1 109 ? -4.930 3.062 11.868 1.00 84.06 109 HIS A C 1
ATOM 817 O O . HIS A 1 109 ? -4.652 4.055 12.528 1.00 84.06 109 HIS A O 1
ATOM 823 N N . GLY A 1 110 ? -4.000 2.179 11.480 1.00 81.31 110 GLY A N 1
ATOM 824 C CA . GLY A 1 110 ? -2.588 2.257 11.875 1.00 81.31 110 GLY A CA 1
ATOM 825 C C . GLY A 1 110 ? -1.816 3.459 11.320 1.00 81.31 110 GLY A C 1
ATOM 826 O O . GLY A 1 110 ? -0.756 3.777 11.847 1.00 81.31 110 GLY A O 1
ATOM 827 N N . TRP A 1 111 ? -2.334 4.126 10.285 1.00 83.56 111 TRP A N 1
ATOM 828 C CA . TRP A 1 111 ? -1.760 5.354 9.714 1.00 83.56 111 TRP A CA 1
ATOM 829 C C . TRP A 1 111 ? -2.742 6.527 9.718 1.00 83.56 111 TRP A C 1
ATOM 831 O O . TRP A 1 111 ? -2.433 7.597 9.192 1.00 83.56 111 TRP A O 1
ATOM 841 N N . LEU A 1 112 ? -3.933 6.353 10.297 1.00 80.19 112 LEU A N 1
ATOM 842 C CA . LEU A 1 112 ? -4.775 7.504 10.577 1.00 80.19 112 LEU A CA 1
ATOM 843 C C . LEU A 1 112 ? -4.088 8.339 11.648 1.00 80.19 112 LEU A C 1
ATOM 845 O O . LEU A 1 112 ? -3.504 7.798 12.589 1.00 80.19 112 LEU A O 1
ATOM 849 N N . ALA A 1 113 ? -4.187 9.660 11.514 1.00 70.50 113 ALA A N 1
ATOM 850 C CA . ALA A 1 113 ? -3.851 10.533 12.620 1.00 70.50 113 ALA A CA 1
ATOM 851 C C . ALA A 1 113 ? -4.661 10.058 13.829 1.00 70.50 113 ALA A C 1
ATOM 853 O O . ALA A 1 113 ? -5.895 10.003 13.771 1.00 70.50 113 ALA A O 1
ATOM 854 N N . MET A 1 114 ? -3.963 9.684 14.902 1.00 64.31 114 MET A N 1
ATOM 855 C CA . MET A 1 114 ? -4.619 9.528 16.190 1.00 64.31 114 MET A CA 1
ATOM 856 C C . MET A 1 114 ? -5.398 10.823 16.436 1.00 64.31 114 MET A C 1
ATOM 858 O O . MET A 1 114 ? -4.856 11.899 16.140 1.00 64.31 114 MET A O 1
ATOM 862 N N . PRO A 1 115 ? -6.653 10.759 16.923 1.00 61.50 115 PRO A N 1
ATOM 863 C CA . PRO A 1 115 ? -7.267 11.957 17.460 1.00 61.50 115 PRO A CA 1
ATOM 864 C C . PRO A 1 115 ? -6.238 12.547 18.413 1.00 61.50 115 PRO A C 1
ATOM 866 O O . PRO A 1 115 ? -5.721 11.820 19.264 1.00 61.50 115 PRO A O 1
ATOM 869 N N . ALA A 1 116 ? -5.852 13.806 18.175 1.00 57.75 116 ALA A N 1
ATOM 870 C CA . ALA A 1 116 ? -4.952 14.487 19.085 1.00 57.75 116 ALA A CA 1
ATOM 871 C C . ALA A 1 116 ? -5.531 14.264 20.479 1.00 57.75 116 ALA A C 1
ATOM 873 O O . ALA A 1 116 ? -6.750 14.419 20.644 1.00 57.75 116 ALA A O 1
ATOM 874 N N . ASP A 1 117 ? -4.697 13.841 21.433 1.00 48.31 117 ASP A N 1
ATOM 875 C CA . ASP A 1 117 ? -5.140 13.800 22.818 1.00 48.31 117 ASP A CA 1
ATOM 876 C C . ASP A 1 117 ? -5.855 15.135 23.077 1.00 48.31 117 ASP A C 1
ATOM 878 O O . ASP A 1 117 ? -5.323 16.182 22.666 1.00 48.31 117 ASP A O 1
ATOM 882 N N . PRO A 1 118 ? -7.078 15.136 23.652 1.00 51.75 118 PRO A N 1
ATOM 883 C CA . PRO A 1 118 ? -7.675 16.388 24.095 1.00 51.75 118 PRO A CA 1
ATOM 884 C C . PRO A 1 118 ? -6.577 17.131 24.855 1.00 51.75 118 PRO A C 1
ATOM 886 O O . PRO A 1 118 ? -5.860 16.462 25.609 1.00 51.75 118 PRO A O 1
ATOM 889 N N . PRO A 1 119 ? -6.360 18.436 24.575 1.00 43.91 119 PRO A N 1
ATOM 890 C CA . PRO A 1 119 ? -5.191 19.168 25.052 1.00 43.91 119 PRO A CA 1
ATOM 891 C C . PRO A 1 119 ? -4.974 18.775 26.494 1.00 43.91 119 PRO A C 1
ATOM 893 O O . PRO A 1 119 ? -5.916 18.930 27.271 1.00 43.91 119 PRO A O 1
ATOM 896 N N . ALA A 1 120 ? -3.823 18.146 26.771 1.00 44.00 120 ALA A N 1
ATOM 897 C CA . ALA A 1 120 ? -3.567 17.456 28.024 1.00 44.00 120 ALA A CA 1
ATOM 898 C C . ALA A 1 120 ? -4.166 18.283 29.158 1.00 44.00 120 ALA A C 1
ATOM 900 O O . ALA A 1 120 ? -3.677 19.382 29.433 1.00 44.00 120 ALA A O 1
ATOM 901 N N . ALA A 1 121 ? -5.272 17.802 29.740 1.00 46.00 121 ALA A N 1
ATOM 902 C CA . ALA A 1 121 ? -5.777 18.374 30.970 1.00 46.00 121 ALA A CA 1
ATOM 903 C C . ALA A 1 121 ? -4.582 18.312 31.910 1.00 46.00 121 ALA A C 1
ATOM 905 O O . ALA A 1 121 ? -4.053 17.226 32.167 1.00 46.00 121 ALA A O 1
ATOM 906 N N . ALA A 1 122 ? -4.060 19.494 32.234 1.00 45.12 122 ALA A N 1
ATOM 907 C CA . ALA A 1 122 ? -2.775 19.660 32.869 1.00 45.12 122 ALA A CA 1
ATOM 908 C C . ALA A 1 122 ? -2.674 18.676 34.028 1.00 45.12 122 ALA A C 1
ATOM 910 O O . ALA A 1 122 ? -3.537 18.656 34.905 1.00 45.12 122 ALA A O 1
ATOM 911 N N . SER A 1 123 ? -1.635 17.846 34.013 1.00 45.06 123 SER A N 1
ATOM 912 C CA . SER A 1 123 ? -1.261 17.025 35.152 1.00 45.06 123 SER A CA 1
ATOM 913 C C . SER A 1 123 ? -1.227 17.904 36.405 1.00 45.06 123 SER A C 1
ATOM 915 O O . SER A 1 123 ? -0.288 18.666 36.601 1.00 45.06 123 SER A O 1
ATOM 917 N N . GLY A 1 124 ? -2.279 17.831 37.222 1.00 54.62 124 GLY A N 1
ATOM 918 C CA . GLY A 1 124 ? -2.323 18.232 38.629 1.00 54.62 124 GLY A CA 1
ATOM 919 C C . GLY A 1 124 ? -2.008 19.685 39.005 1.00 54.62 124 GLY A C 1
ATOM 920 O O . GLY A 1 124 ? -1.931 19.956 40.201 1.00 54.62 124 GLY A O 1
ATOM 921 N N . VAL A 1 125 ? -1.829 20.620 38.068 1.00 56.50 125 VAL A N 1
ATOM 922 C CA . VAL A 1 125 ? -1.572 22.033 38.398 1.00 56.50 125 VAL A CA 1
ATOM 923 C C . VAL A 1 125 ? -2.662 22.902 37.791 1.00 56.50 125 VAL A C 1
ATOM 925 O O . VAL A 1 125 ? -2.613 23.269 36.620 1.00 56.50 125 VAL A O 1
ATOM 928 N N . LEU A 1 126 ? -3.657 23.224 38.616 1.00 67.69 126 LEU A N 1
ATOM 929 C CA . LEU A 1 126 ? -4.659 24.242 38.312 1.00 67.69 126 LEU A CA 1
ATOM 930 C C . LEU A 1 126 ? -3.961 25.570 38.014 1.00 67.69 126 LEU A C 1
ATOM 932 O O . LEU A 1 126 ? -3.061 25.967 38.764 1.00 67.69 126 LEU A O 1
ATOM 936 N N . ALA A 1 127 ? -4.394 26.271 36.965 1.00 78.38 127 ALA A N 1
ATOM 937 C CA . ALA A 1 127 ? -3.948 27.637 36.712 1.00 78.38 127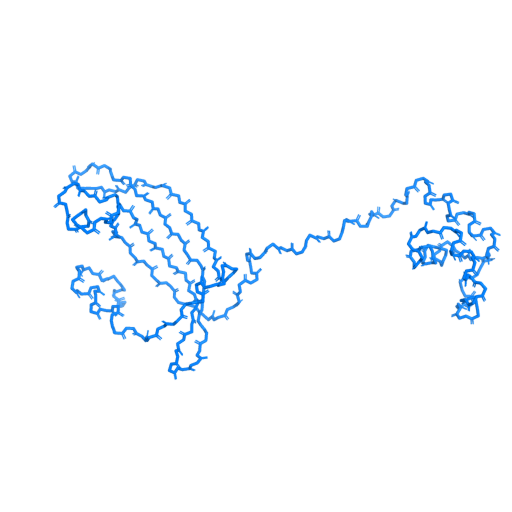 ALA A CA 1
ATOM 938 C C . ALA A 1 127 ? -4.253 28.531 37.937 1.00 78.38 127 ALA A C 1
ATOM 940 O O . ALA A 1 127 ? -5.231 28.270 38.642 1.00 78.38 127 ALA A O 1
ATOM 941 N N . PRO A 1 128 ? -3.475 29.597 38.209 1.00 75.25 128 PRO A N 1
ATOM 942 C CA . PRO A 1 128 ? -3.719 30.476 39.360 1.00 75.25 128 PRO A CA 1
ATOM 943 C C . PRO A 1 128 ? -5.165 30.998 39.435 1.00 75.25 128 PRO A C 1
ATOM 945 O O . PRO A 1 128 ? -5.769 31.002 40.502 1.00 75.25 128 PRO A O 1
ATOM 948 N N . GLU A 1 129 ? -5.754 31.322 38.283 1.00 80.50 129 GLU A N 1
ATOM 949 C CA . GLU A 1 129 ? -7.153 31.748 38.156 1.00 80.50 129 GLU A CA 1
ATOM 950 C C . GLU A 1 129 ? -8.149 30.641 38.551 1.00 80.50 129 GLU A C 1
ATOM 952 O O . GLU A 1 129 ? -9.106 30.875 39.285 1.00 80.50 129 GLU A O 1
ATOM 957 N N . GLN A 1 130 ? -7.881 29.397 38.146 1.00 83.50 130 GLN A N 1
ATOM 958 C CA . GLN A 1 130 ? -8.694 28.231 38.501 1.00 83.50 130 GLN A CA 1
ATOM 959 C C . GLN A 1 130 ? -8.640 27.932 40.008 1.00 83.50 130 GLN A C 1
ATOM 961 O O . GLN A 1 130 ? -9.642 27.526 40.597 1.00 83.50 130 GLN A O 1
ATOM 966 N N . GLN A 1 131 ? -7.494 28.171 40.654 1.00 84.69 131 GLN A N 1
ATOM 967 C CA . GLN A 1 131 ? -7.348 28.023 42.107 1.00 84.69 131 GLN A CA 1
ATOM 968 C C . GLN A 1 131 ? -8.149 29.077 42.881 1.00 84.69 131 GLN A C 1
ATOM 970 O O . GLN A 1 131 ? -8.716 28.772 43.932 1.00 84.69 131 GLN A O 1
ATOM 975 N N . GLU A 1 132 ? -8.203 30.315 42.387 1.00 85.50 132 GLU A N 1
ATOM 976 C CA . GLU A 1 132 ? -9.018 31.379 42.983 1.00 85.50 132 GLU A CA 1
ATOM 977 C C . GLU A 1 132 ? -10.515 31.098 42.824 1.00 85.50 132 GLU A C 1
ATOM 979 O O . GLU A 1 132 ? -11.256 31.193 43.803 1.00 85.50 132 GLU A O 1
ATOM 984 N N . MET A 1 133 ? -10.952 30.652 41.641 1.00 88.50 133 MET A N 1
ATOM 985 C CA . MET A 1 133 ? -12.346 30.258 41.399 1.00 88.50 133 MET A CA 1
ATOM 986 C C . MET A 1 133 ? -12.780 29.083 42.278 1.00 88.50 133 MET A C 1
ATOM 988 O O . MET A 1 133 ? -13.868 29.118 42.853 1.00 88.50 133 MET A O 1
ATOM 992 N N . ALA A 1 134 ? -11.929 28.062 42.422 1.00 87.81 134 ALA A N 1
ATOM 993 C CA . ALA A 1 134 ? -12.195 26.933 43.309 1.00 87.81 134 ALA A CA 1
ATOM 994 C C . ALA A 1 134 ? -12.343 27.395 44.763 1.00 87.81 134 ALA A C 1
ATOM 996 O O . ALA A 1 134 ? -13.317 27.050 45.423 1.00 87.81 134 ALA A O 1
ATOM 997 N N . ARG A 1 135 ? -11.441 28.251 45.250 1.00 87.44 135 ARG A N 1
ATOM 998 C CA . ARG A 1 135 ? -11.511 28.780 46.618 1.00 87.44 135 ARG A CA 1
ATOM 999 C C . ARG A 1 135 ? -12.786 29.584 46.872 1.00 87.44 135 ARG A C 1
ATOM 1001 O O . ARG A 1 135 ? -13.460 29.344 47.867 1.00 87.44 135 ARG A O 1
ATOM 1008 N N . ALA A 1 136 ? -13.142 30.485 45.957 1.00 89.50 136 ALA A N 1
ATOM 1009 C CA . ALA A 1 136 ? -14.357 31.287 46.071 1.00 89.50 136 ALA A CA 1
ATOM 1010 C C . ALA A 1 136 ? -15.622 30.413 46.065 1.00 89.50 136 ALA A C 1
ATOM 1012 O O . ALA A 1 136 ? -16.542 30.639 46.850 1.00 89.50 136 ALA A O 1
ATOM 1013 N N . LEU A 1 137 ? -15.671 29.385 45.210 1.00 88.50 137 LEU A N 1
ATOM 1014 C CA . LEU A 1 137 ? -16.822 28.484 45.148 1.00 88.50 137 LEU A CA 1
ATOM 1015 C C . LEU A 1 137 ? -16.921 27.626 46.413 1.00 88.50 137 LEU A C 1
ATOM 1017 O O . LEU A 1 137 ? -18.015 27.460 46.951 1.00 88.50 137 LEU A O 1
ATOM 1021 N N . GLN A 1 138 ? -15.794 27.132 46.918 1.00 90.25 138 GLN A N 1
ATOM 1022 C CA . GLN A 1 138 ? -15.720 26.388 48.172 1.00 90.25 138 GLN A CA 1
ATOM 1023 C C . GLN A 1 138 ? -16.256 27.215 49.355 1.00 90.25 138 GLN A C 1
ATOM 1025 O O . GLN A 1 138 ? -17.077 26.711 50.120 1.00 90.25 138 GLN A O 1
ATOM 1030 N N . GLU A 1 139 ? -15.891 28.497 49.457 1.00 88.12 139 GLU A N 1
ATOM 1031 C CA . GLU A 1 139 ? -16.391 29.412 50.497 1.00 88.12 139 GLU A CA 1
ATOM 1032 C C . GLU A 1 139 ? -17.913 29.627 50.437 1.00 88.12 139 GLU A C 1
ATOM 1034 O O . GLU A 1 139 ? -18.561 29.716 51.479 1.00 88.12 139 GLU A O 1
ATOM 1039 N N . GLN A 1 140 ? -18.507 29.691 49.240 1.00 87.81 140 GLN A N 1
ATOM 1040 C CA . GLN A 1 140 ? -19.950 29.931 49.092 1.00 87.81 140 GLN A CA 1
ATOM 1041 C C . GLN A 1 140 ? -20.809 28.666 49.201 1.00 87.81 140 GLN A C 1
ATOM 1043 O O . GLN A 1 140 ? -21.973 28.734 49.603 1.00 87.81 140 GLN A O 1
ATOM 1048 N N . THR A 1 141 ? -20.263 27.513 48.815 1.00 86.62 141 THR A N 1
ATOM 1049 C CA . THR A 1 141 ? -21.022 26.259 48.689 1.00 86.62 141 THR A CA 1
ATOM 1050 C C . THR A 1 141 ? -20.810 25.297 49.857 1.00 86.62 141 THR A C 1
ATOM 1052 O O . THR A 1 141 ? -21.668 24.442 50.096 1.00 86.62 141 THR A O 1
ATOM 1055 N N . GLY A 1 142 ? -19.703 25.437 50.597 1.00 86.44 142 GLY A N 1
ATOM 1056 C CA . GLY A 1 142 ? -19.289 24.496 51.643 1.00 86.44 142 GLY A CA 1
ATOM 1057 C C . GLY A 1 142 ? -18.839 23.140 51.091 1.00 86.44 142 GLY A C 1
ATOM 1058 O O . GLY A 1 142 ? -18.839 22.149 51.816 1.00 86.44 142 GLY A O 1
ATOM 1059 N N . LEU A 1 143 ? -18.521 23.064 49.794 1.00 87.50 143 LEU A N 1
ATOM 1060 C CA . LEU A 1 143 ? -17.993 21.852 49.181 1.00 87.50 143 LEU A CA 1
ATOM 1061 C C . LEU A 1 143 ? -16.541 21.620 49.588 1.00 87.50 143 LEU A C 1
ATOM 1063 O O . LEU A 1 143 ? -15.764 22.550 49.780 1.00 87.50 143 LEU A O 1
ATOM 1067 N N . ASN A 1 144 ? -16.138 20.359 49.651 1.00 88.06 144 ASN A N 1
ATOM 1068 C CA . ASN A 1 144 ? -14.730 20.023 49.767 1.00 88.06 144 ASN A CA 1
ATOM 1069 C C . ASN A 1 144 ? -13.984 20.318 48.447 1.00 88.06 144 ASN A C 1
ATOM 1071 O O . ASN A 1 144 ? -14.596 20.532 47.394 1.00 88.06 144 ASN A O 1
ATOM 1075 N N . ALA A 1 145 ? -12.651 20.309 48.488 1.00 83.50 145 ALA A N 1
ATOM 1076 C CA . ALA A 1 145 ? -11.825 20.638 47.325 1.00 83.50 145 ALA A CA 1
ATOM 1077 C C . ALA A 1 145 ? -12.106 19.736 46.106 1.00 83.50 145 ALA A C 1
ATOM 1079 O O . ALA A 1 145 ? -12.178 20.223 44.982 1.00 83.50 145 ALA A O 1
ATOM 1080 N N . GLU A 1 146 ? -12.322 18.436 46.312 1.00 83.88 146 GLU A N 1
ATOM 1081 C CA . GLU A 1 146 ? -12.563 17.481 45.226 1.00 83.88 146 GLU A CA 1
ATOM 1082 C C . GLU A 1 146 ? -13.890 17.756 44.501 1.00 83.88 146 GLU A C 1
ATOM 1084 O O . GLU A 1 146 ? -13.948 17.791 43.271 1.00 83.88 146 GLU A O 1
ATOM 1089 N N . TRP A 1 147 ? -14.964 17.990 45.255 1.00 84.75 147 TRP A N 1
ATOM 1090 C CA . TRP A 1 147 ? -16.291 18.241 44.690 1.00 84.75 147 TRP A CA 1
ATOM 1091 C C . TRP A 1 147 ? -16.431 19.643 44.111 1.00 84.75 147 TRP A C 1
ATOM 1093 O O . TRP A 1 147 ? -17.159 19.833 43.138 1.00 84.75 147 TRP A O 1
ATOM 1103 N N . THR A 1 148 ? -15.682 20.604 44.648 1.00 86.25 148 THR A N 1
ATOM 1104 C CA . THR A 1 148 ? -15.557 21.944 44.071 1.00 86.25 148 THR A CA 1
ATOM 1105 C C . THR A 1 148 ? -14.963 21.881 42.663 1.00 86.25 148 THR A C 1
ATOM 1107 O O . THR A 1 148 ? -15.503 22.501 41.747 1.00 86.25 148 THR A O 1
ATOM 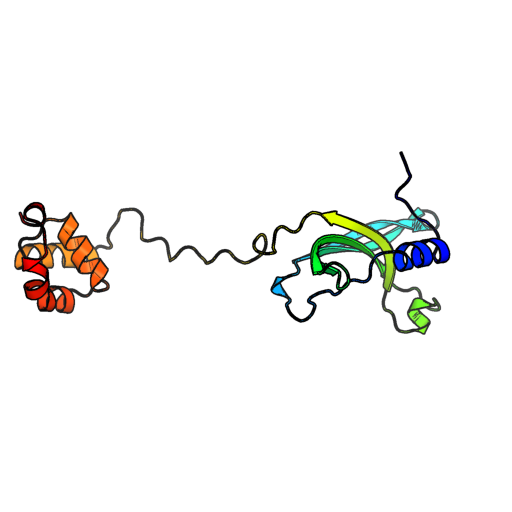1110 N N . LEU A 1 149 ? -13.904 21.085 42.462 1.00 86.94 149 LEU A N 1
ATOM 1111 C CA . LEU A 1 149 ? -13.288 20.901 41.143 1.00 86.94 149 LEU A CA 1
ATOM 1112 C C . LEU A 1 149 ? -14.241 20.221 40.163 1.00 86.94 149 LEU A C 1
ATOM 1114 O O . LEU A 1 149 ? -14.454 20.741 39.073 1.00 86.94 149 LEU A O 1
ATOM 1118 N N . LYS A 1 150 ? -14.901 19.136 40.581 1.00 85.38 150 LYS A N 1
ATOM 1119 C CA . LYS A 1 150 ? -15.913 18.451 39.759 1.00 85.38 150 LYS A CA 1
ATOM 1120 C C . LYS A 1 150 ? -17.061 19.377 39.350 1.00 85.38 150 LYS A C 1
ATOM 1122 O O . LYS A 1 150 ? -17.539 19.308 38.221 1.00 85.38 150 LYS A O 1
ATOM 1127 N N . CYS A 1 151 ? -17.506 20.246 40.259 1.00 84.50 151 CYS A N 1
ATOM 1128 C CA . CYS A 1 151 ? -18.549 21.229 39.977 1.00 84.50 151 CYS A CA 1
ATOM 1129 C C . CYS A 1 151 ? -18.086 22.226 38.905 1.00 84.50 151 CYS A C 1
ATOM 1131 O O . CYS A 1 151 ? -18.768 22.407 37.899 1.00 84.50 151 CYS A O 1
ATOM 1133 N N . LEU A 1 152 ? -16.900 22.821 39.070 1.00 84.19 152 LEU A N 1
ATOM 1134 C CA . LEU A 1 152 ? -16.347 23.762 38.093 1.00 84.19 152 LEU A CA 1
ATOM 1135 C C . LEU A 1 152 ? -16.084 23.103 36.736 1.00 84.19 152 LEU A C 1
ATOM 1137 O O . LEU A 1 152 ? -16.421 23.695 35.715 1.00 84.19 152 LEU A O 1
ATOM 1141 N N . GLU A 1 153 ? -15.554 21.881 36.705 1.00 84.31 153 GLU A N 1
ATOM 1142 C CA . GLU A 1 153 ? -15.330 21.126 35.468 1.00 84.31 153 GLU A CA 1
ATOM 1143 C C . GLU A 1 153 ? -16.635 20.872 34.704 1.00 84.31 153 GLU A C 1
ATOM 1145 O O . GLU A 1 153 ? -16.698 21.135 33.501 1.00 84.31 153 GLU A O 1
ATOM 1150 N N . ASN A 1 154 ? -17.702 20.455 35.395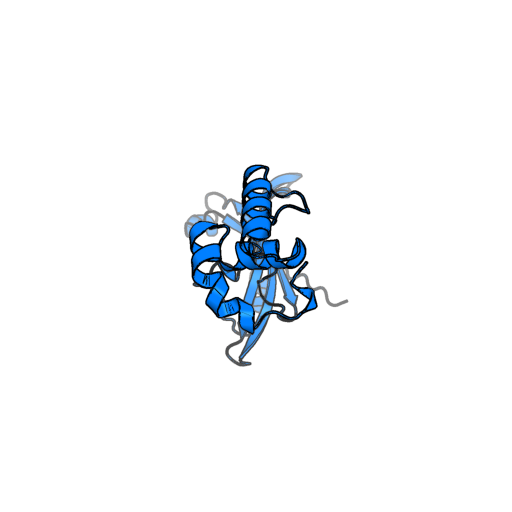 1.00 83.25 154 ASN A N 1
ATOM 1151 C CA . ASN A 1 154 ? -19.010 20.213 34.776 1.00 83.25 154 ASN A CA 1
ATOM 1152 C C . ASN A 1 154 ? -19.618 21.464 34.128 1.00 83.25 154 ASN A C 1
ATOM 1154 O O . ASN A 1 154 ? -20.314 21.352 33.120 1.00 83.25 154 ASN A O 1
ATOM 1158 N N . TYR A 1 155 ? -19.354 22.647 34.685 1.00 84.81 155 TYR A N 1
ATOM 1159 C CA . TYR A 1 155 ? -19.835 23.927 34.153 1.00 84.81 155 TYR A CA 1
ATOM 1160 C C . TYR A 1 155 ? -18.768 24.679 33.342 1.00 84.81 155 TYR A C 1
ATOM 1162 O O . TYR A 1 155 ? -18.893 25.886 33.122 1.00 84.81 155 TYR A O 1
ATOM 1170 N N . GLY A 1 156 ? -17.718 23.987 32.886 1.00 82.31 156 GLY A N 1
ATOM 1171 C CA . GLY A 1 156 ? -16.706 24.547 31.989 1.00 82.31 156 GLY A CA 1
ATOM 1172 C C . GLY A 1 156 ? -15.883 25.683 32.604 1.00 82.31 156 GLY A C 1
ATOM 1173 O O . GLY A 1 156 ? -15.569 26.646 31.912 1.00 82.31 156 GLY A O 1
ATOM 1174 N N . TRP A 1 157 ? -15.559 25.590 33.896 1.00 84.50 157 TRP A N 1
ATOM 1175 C CA . TRP A 1 157 ? -14.828 26.596 34.677 1.00 84.50 157 TRP A CA 1
ATOM 1176 C C . TRP A 1 157 ? -15.520 27.967 34.756 1.00 84.50 157 TRP A C 1
ATOM 1178 O O . TRP A 1 157 ? -14.874 28.997 34.927 1.00 84.50 157 TRP A O 1
ATOM 1188 N N . ASN A 1 158 ? -16.853 27.995 34.678 1.00 85.75 158 ASN A N 1
ATOM 1189 C CA . ASN A 1 158 ? -17.638 29.214 34.848 1.00 85.75 158 ASN A CA 1
ATOM 1190 C C . ASN A 1 158 ? -18.167 29.341 36.286 1.00 85.75 158 ASN A C 1
ATOM 1192 O O . ASN A 1 158 ? -19.185 28.743 36.637 1.00 85.75 158 ASN A O 1
ATOM 1196 N N . TYR A 1 159 ? -17.495 30.156 37.104 1.00 84.62 159 TYR A N 1
ATOM 1197 C CA . TYR A 1 159 ? -17.858 30.394 38.508 1.00 84.62 159 TYR A CA 1
ATOM 1198 C C . TYR A 1 159 ? -19.321 30.829 38.697 1.00 84.62 159 TYR A C 1
ATOM 1200 O O . TYR A 1 159 ? -20.028 30.286 39.545 1.00 84.62 159 TYR A O 1
ATOM 1208 N N . GLN A 1 160 ? -19.792 31.786 37.893 1.00 86.88 160 GLN A N 1
ATOM 1209 C CA . GLN A 1 160 ? -21.124 32.368 38.059 1.00 86.88 160 GLN A CA 1
ATOM 1210 C C . GLN A 1 160 ? -22.229 31.348 37.762 1.00 86.88 160 GLN A C 1
ATOM 1212 O O . GLN A 1 160 ? -23.233 31.302 38.471 1.00 86.88 160 GLN A O 1
ATOM 1217 N N . LEU A 1 161 ? -22.021 30.527 36.729 1.00 84.81 161 LEU A N 1
ATOM 1218 C CA . LEU A 1 161 ? -22.947 29.468 36.339 1.00 84.81 161 LEU A CA 1
ATOM 1219 C C . LEU A 1 161 ? -22.926 28.304 37.342 1.00 84.81 161 LEU A C 1
ATOM 1221 O O . LEU A 1 161 ? -23.978 27.811 37.741 1.00 84.81 161 LEU A O 1
ATOM 1225 N N . ALA A 1 162 ? -21.739 27.903 37.805 1.00 85.81 162 ALA A N 1
ATOM 1226 C CA . ALA A 1 162 ? -21.602 26.856 38.814 1.00 85.81 162 ALA A CA 1
ATOM 1227 C C . ALA A 1 162 ? -22.307 27.236 40.126 1.00 85.81 162 ALA A C 1
ATOM 1229 O O . ALA A 1 162 ? -22.989 26.408 40.727 1.00 85.81 162 ALA A O 1
ATOM 1230 N N . LEU A 1 163 ? -22.197 28.500 40.546 1.00 87.62 163 LEU A N 1
ATOM 1231 C CA . LEU A 1 163 ? -22.854 29.005 41.748 1.00 87.62 163 LEU A CA 1
ATOM 1232 C C . LEU A 1 163 ? -24.383 29.092 41.598 1.00 87.62 163 LEU A C 1
ATOM 1234 O O . LEU A 1 163 ? -25.099 28.782 42.551 1.00 87.62 163 LEU A O 1
ATOM 1238 N N . SER A 1 164 ? -24.899 29.488 40.427 1.00 88.19 164 SER A N 1
ATOM 1239 C CA . SER A 1 164 ? -26.348 29.593 40.202 1.00 88.19 164 SER A CA 1
ATOM 1240 C C . SER A 1 164 ? -27.041 28.234 40.134 1.00 88.19 164 SER A C 1
ATOM 1242 O O . SER A 1 164 ? -28.163 28.098 40.620 1.00 88.19 164 SER A O 1
ATOM 1244 N N . GLU A 1 165 ? -26.372 27.224 39.575 1.00 85.06 165 GLU A N 1
ATOM 1245 C CA . GLU A 1 165 ? -26.913 25.865 39.445 1.00 85.06 165 GLU A CA 1
ATOM 1246 C C . GLU A 1 165 ? -26.644 24.989 40.683 1.00 85.06 165 GLU A C 1
ATOM 1248 O O . GLU A 1 165 ? -27.322 23.979 40.895 1.00 85.06 165 GLU A O 1
ATOM 1253 N N . PHE A 1 166 ? -25.711 25.389 41.557 1.00 86.50 166 PHE A N 1
ATOM 1254 C CA . PHE A 1 166 ? -25.361 24.649 42.773 1.00 86.50 166 PHE A CA 1
ATOM 1255 C C . PHE A 1 166 ? -26.565 24.235 43.649 1.00 86.50 166 PHE A C 1
ATOM 1257 O O . PHE A 1 166 ? -26.612 23.073 44.060 1.00 86.50 166 PHE A O 1
ATOM 1264 N N . PRO A 1 167 ? -27.570 25.092 43.931 1.00 85.94 167 PRO A N 1
ATOM 1265 C CA . PRO A 1 167 ? -28.714 24.714 44.765 1.00 85.94 167 PRO A CA 1
ATOM 1266 C C . PRO A 1 167 ? -29.511 23.518 44.231 1.00 85.94 167 PRO A C 1
ATOM 1268 O O . PRO A 1 167 ? -30.068 22.760 45.024 1.00 85.94 167 PRO A O 1
ATOM 1271 N N . GLN A 1 168 ? -29.551 23.333 42.907 1.00 83.69 168 GLN A N 1
ATOM 1272 C CA . GLN A 1 168 ? -30.270 22.230 42.268 1.00 83.69 168 GLN A CA 1
ATOM 1273 C C . GLN A 1 168 ? -29.520 20.907 42.438 1.00 83.69 168 GLN A C 1
ATOM 1275 O O . GLN A 1 168 ? -30.124 19.877 42.734 1.00 83.69 168 GLN A O 1
ATOM 1280 N N . ILE A 1 169 ? -28.193 20.942 42.303 1.00 81.75 169 ILE A N 1
ATOM 1281 C CA . ILE A 1 169 ? -27.354 19.748 42.439 1.00 81.75 169 ILE A CA 1
ATOM 1282 C C . ILE A 1 169 ? -27.041 19.415 43.898 1.00 81.75 169 ILE A C 1
ATOM 1284 O O . ILE A 1 169 ? -26.782 18.254 44.200 1.00 81.75 169 ILE A O 1
ATOM 1288 N N . ARG A 1 170 ? -27.130 20.376 44.827 1.00 83.00 170 ARG A N 1
ATOM 1289 C CA . ARG A 1 170 ? -26.788 20.191 46.248 1.00 83.00 170 ARG A CA 1
ATOM 1290 C C . ARG A 1 170 ? -27.487 18.990 46.890 1.00 83.00 170 ARG A C 1
ATOM 1292 O O . ARG A 1 170 ? -26.857 18.277 47.658 1.00 83.00 170 ARG A O 1
ATOM 1299 N N . GLY A 1 171 ? -28.757 18.745 46.559 1.00 79.94 171 GLY A N 1
ATOM 1300 C CA . GLY A 1 171 ? -29.526 17.605 47.082 1.00 79.94 171 GLY A CA 1
ATOM 1301 C C . GLY A 1 171 ? -29.130 16.241 46.500 1.00 79.94 171 GLY A C 1
ATOM 1302 O O . GLY A 1 171 ? -29.525 15.212 47.038 1.00 79.94 171 GLY A O 1
ATOM 1303 N N . THR A 1 172 ? -28.360 16.229 45.410 1.00 81.94 172 THR A N 1
ATOM 1304 C CA . THR A 1 172 ? -27.861 15.014 44.741 1.00 81.94 172 THR A CA 1
ATOM 1305 C C . THR A 1 172 ? -26.425 14.667 45.131 1.00 81.94 172 THR A C 1
ATOM 1307 O O . THR A 1 172 ? -25.946 13.584 44.798 1.00 81.94 172 THR A O 1
ATOM 1310 N N . LEU A 1 173 ? -25.736 15.573 45.833 1.00 84.19 173 LEU A N 1
ATOM 1311 C CA . LEU A 1 173 ? -24.362 15.368 46.268 1.00 84.19 173 LEU A CA 1
ATOM 1312 C C . LEU A 1 173 ? -24.318 14.513 47.541 1.00 84.19 173 LEU A C 1
ATOM 1314 O O . LEU A 1 173 ? -25.143 14.703 48.440 1.00 84.19 173 LEU A O 1
ATOM 1318 N N . PRO A 1 174 ? -23.364 13.574 47.636 1.00 83.19 174 PRO A N 1
ATOM 1319 C CA . PRO A 1 174 ? -23.247 12.712 48.800 1.00 83.19 174 PRO A CA 1
ATOM 1320 C C . PRO A 1 174 ? -22.740 13.513 50.020 1.00 83.19 174 PRO A C 1
ATOM 1322 O O . PRO A 1 174 ? -22.117 14.563 49.839 1.00 83.19 174 PRO A O 1
ATOM 1325 N N . PRO A 1 175 ? -22.990 13.068 51.267 1.00 80.44 175 PRO A N 1
ATOM 1326 C CA . PRO A 1 175 ? -22.588 13.800 52.475 1.00 80.44 175 PRO A CA 1
ATOM 1327 C C . PRO A 1 175 ? -21.091 14.126 52.537 1.00 80.44 175 PRO A C 1
ATOM 1329 O O . PRO A 1 175 ? -20.704 15.167 53.058 1.00 80.44 175 PRO A O 1
ATOM 1332 N N . GLU A 1 176 ? -20.254 13.269 51.954 1.00 84.69 176 GLU A N 1
ATOM 1333 C CA . GLU A 1 176 ? -18.801 13.421 51.872 1.00 84.69 176 GLU A CA 1
ATOM 1334 C C . GLU A 1 176 ? -18.375 14.594 50.981 1.00 84.69 176 GLU A C 1
ATOM 1336 O O . GLU A 1 176 ? -17.213 14.993 51.019 1.00 84.69 176 GLU A O 1
ATOM 1341 N N . ALA A 1 177 ? -19.290 15.150 50.179 1.00 84.12 177 ALA A N 1
ATOM 1342 C CA . ALA A 1 177 ? -19.022 16.293 49.316 1.00 84.12 177 ALA A CA 1
ATOM 1343 C C . ALA A 1 177 ? -18.874 17.615 50.068 1.00 84.12 177 ALA A C 1
ATOM 1345 O O . ALA A 1 177 ? -18.348 18.572 49.500 1.00 84.12 177 ALA A O 1
ATOM 1346 N N . PHE A 1 178 ? -19.303 17.669 51.325 1.00 86.00 178 PHE A N 1
ATOM 1347 C CA . PHE A 1 178 ? -19.331 18.881 52.133 1.00 86.00 178 PHE A CA 1
ATOM 1348 C C . PHE A 1 178 ? -18.255 18.842 53.226 1.00 86.00 178 PHE A C 1
ATOM 1350 O O . PHE A 1 178 ? -17.900 17.767 53.715 1.00 86.00 178 PHE A O 1
ATOM 1357 N N . GLN A 1 179 ? -17.724 20.013 53.584 1.00 70.69 179 GLN A N 1
ATOM 1358 C CA . GLN A 1 179 ? -16.744 20.217 54.659 1.00 70.69 179 GLN A CA 1
ATOM 1359 C C . GLN A 1 179 ? -17.240 21.233 55.685 1.00 70.69 179 GLN A C 1
ATOM 1361 O O . GLN A 1 179 ? -17.911 22.207 55.280 1.00 70.69 179 GLN A O 1
#

InterPro domains:
  IPR002075 Nuclear transport factor 2 domain [PF22602] (1-103)
  IPR005637 TAP C-terminal (TAP-C) domain [PF03943] (132-178)
  IPR005637 TAP C-terminal (TAP-C) domain [PS51281] (128-179)
  IPR005637 TAP C-terminal (TAP-C) domain [SM00804] (119-179)
  IPR005637 TAP C-terminal (TAP-C) domain [cd14342] (130-178)
  IPR009060 UBA-like superfamily [SSF46934] (122-178)
  IPR030217 Nuclear RNA export factor [PTHR10662] (2-179)
  IPR032710 NTF2-like domain superfamily [SSF54427] (2-120)

Foldseek 3Di:
DPPPDDDDDVRVVVVVVPDADKAFPVVDCLQKDKDKDWDWDQDPPRDTFIWIKIWIWGWIARVVVRFIKTKIKIWTWGADDPPDPCVVVVHRTDTPDIDMDIDHDDGRVVPPPDPPDPPPPDDPDDDPLLVVLLVVLCVLQQFDSVLSNVLCVVVVNDSVVSNVCSVVCVVVDDPNRGD

Secondary structure (DSSP, 8-state):
-------SHHHHHHHHHTSPP-B--TT-GGG-EEEEEEEEEE-GGG-EEEEEEEEEEEEEEETTTTEEEEEEEEEEEEEPPTTSHHHHTT-SEEEEEEEEEEEE---SGGGSPPPP-SS---SS---HHHHHHHHHHHHHH-B-HHHHHHHHHHTTT-HHHHHHHHHHHHTTS-GGGB-

pLDDT: mean 87.06, std 12.59, range [42.19, 98.12]

Sequence (179 aa):
RTSALIVGRNAIVQAITQLPATQHPVQDAQRFSFDAWQAEVPGAHGVPLTVAILVIHGEFTEPQSQSTISFDRVFALAPALPGSAAASIGSPCVIVNDQLTLRRYNGFHGWLAMPADPPAAASGVLAPEQQEMARALQEQTGLNAEWTLKCLENYGWNYQLALSEFPQIRGTLPPEAFQ

Radius of gyration: 31.31 Å; chains: 1; bounding box: 58×56×83 Å